Protein AF-A0A954A970-F1 (afdb_monomer_lite)

Structure (mmCIF, N/CA/C/O backbone):
data_AF-A0A954A970-F1
#
_entry.id   AF-A0A954A970-F1
#
loop_
_atom_site.group_PDB
_atom_site.id
_atom_site.type_symbol
_atom_site.label_atom_id
_atom_site.label_alt_id
_atom_site.label_comp_id
_atom_site.label_asym_id
_atom_site.label_entity_id
_atom_site.label_seq_id
_atom_site.pdbx_PDB_ins_code
_atom_site.Cartn_x
_atom_site.Cartn_y
_atom_site.Cartn_z
_atom_site.occupancy
_atom_site.B_iso_or_equiv
_atom_site.auth_seq_id
_atom_site.auth_comp_id
_atom_site.auth_asym_id
_atom_site.auth_atom_id
_atom_site.pdbx_PDB_model_num
ATOM 1 N N . GLU A 1 1 ? -0.155 26.306 13.076 1.00 41.38 1 GLU A N 1
ATOM 2 C CA . GLU A 1 1 ? -0.051 25.748 14.437 1.00 41.38 1 GLU A CA 1
ATOM 3 C C . GLU A 1 1 ? 0.637 24.402 14.359 1.00 41.38 1 GLU A C 1
ATOM 5 O O . GLU A 1 1 ? 0.456 23.705 13.368 1.00 41.38 1 GLU A O 1
ATOM 10 N N . LEU A 1 2 ? 1.502 24.087 15.321 1.00 42.94 2 LEU A N 1
ATOM 11 C CA . LEU A 1 2 ? 2.162 22.786 15.393 1.00 42.94 2 LEU A CA 1
ATOM 12 C C . LEU A 1 2 ? 1.169 21.818 16.047 1.00 42.94 2 LEU A C 1
ATOM 14 O O . LEU A 1 2 ? 1.007 21.846 17.262 1.00 42.94 2 LEU A O 1
ATOM 18 N N . TYR A 1 3 ? 0.468 21.032 15.229 1.00 52.75 3 TYR A N 1
ATOM 19 C CA . TYR A 1 3 ? -0.444 19.979 15.678 1.00 52.75 3 TYR A CA 1
ATOM 20 C C . TYR A 1 3 ? 0.393 18.809 16.207 1.00 52.75 3 TYR A C 1
ATOM 22 O O . TYR A 1 3 ? 0.864 17.967 15.440 1.00 52.75 3 TYR A O 1
ATOM 30 N N . TYR A 1 4 ? 0.670 18.831 17.507 1.00 56.34 4 TYR A N 1
ATOM 31 C CA . TYR A 1 4 ? 1.243 17.717 18.253 1.00 56.34 4 TYR A CA 1
ATOM 32 C C . TYR A 1 4 ? 0.145 17.186 19.164 1.00 56.34 4 TYR A C 1
ATOM 34 O O . TYR A 1 4 ? -0.486 17.993 19.851 1.00 56.34 4 TYR A O 1
ATOM 42 N N . LEU A 1 5 ? -0.084 15.871 19.165 1.00 58.28 5 LEU A N 1
ATOM 43 C CA . LEU A 1 5 ? -1.042 15.275 20.092 1.00 58.28 5 LEU A CA 1
ATOM 44 C C . LEU A 1 5 ? -0.622 15.582 21.531 1.00 58.28 5 LEU A C 1
ATOM 46 O O . LEU A 1 5 ? 0.526 15.306 21.900 1.00 58.28 5 LEU A O 1
ATOM 50 N N . PRO A 1 6 ? -1.511 16.162 22.350 1.00 66.94 6 PRO A N 1
ATOM 51 C CA . PRO A 1 6 ? -1.295 16.249 23.780 1.00 66.94 6 PRO A CA 1
ATOM 52 C C . PRO A 1 6 ? -0.901 14.884 24.376 1.00 66.94 6 PRO A C 1
ATOM 54 O O . PRO A 1 6 ? -1.220 13.842 23.805 1.00 66.94 6 PRO A O 1
ATOM 57 N N . PRO A 1 7 ? -0.191 14.864 25.519 1.00 65.50 7 PRO A N 1
ATOM 58 C CA . PRO A 1 7 ? 0.442 13.658 26.069 1.00 65.50 7 PRO A CA 1
ATOM 59 C C . PRO A 1 7 ? -0.496 12.486 26.373 1.00 65.50 7 PRO A C 1
ATOM 61 O O . PRO A 1 7 ? 0.000 11.392 26.631 1.00 65.50 7 PRO A O 1
ATOM 64 N N . ASP A 1 8 ? -1.805 12.726 26.363 1.00 71.62 8 ASP A N 1
ATOM 65 C CA . ASP A 1 8 ? -2.845 11.798 26.791 1.00 71.62 8 ASP A CA 1
ATOM 66 C C . ASP A 1 8 ? -3.839 11.457 25.648 1.00 71.62 8 ASP A C 1
ATOM 68 O O . ASP A 1 8 ? -4.810 10.734 25.873 1.00 71.62 8 ASP A O 1
ATOM 72 N N . ASP A 1 9 ? -3.606 11.944 24.420 1.00 83.75 9 ASP A N 1
ATOM 73 C CA . ASP A 1 9 ? -4.542 11.791 23.295 1.00 83.75 9 ASP A CA 1
ATOM 74 C C . ASP A 1 9 ? -4.087 10.730 22.293 1.00 83.75 9 ASP A C 1
ATOM 76 O O . ASP A 1 9 ? -2.983 10.781 21.749 1.00 83.75 9 ASP A O 1
ATOM 80 N N . GLU A 1 10 ? -4.964 9.777 21.995 1.00 89.12 10 GLU A N 1
ATOM 81 C CA . GLU A 1 10 ? -4.633 8.599 21.189 1.00 89.12 10 GLU A CA 1
ATOM 82 C C . GLU A 1 10 ? -5.577 8.451 19.992 1.00 89.12 10 GLU A C 1
ATOM 84 O O . GLU A 1 10 ? -6.739 8.868 20.022 1.00 89.12 10 GLU A O 1
ATOM 89 N N . PHE A 1 11 ? -5.084 7.811 18.930 1.00 91.31 11 PHE A N 1
ATOM 90 C CA . PHE A 1 11 ? -5.917 7.357 17.821 1.00 91.31 11 PHE A CA 1
ATOM 91 C C . PHE A 1 11 ? -5.727 5.873 17.563 1.00 91.31 11 PHE A C 1
ATOM 93 O O . PHE A 1 11 ? -4.603 5.397 17.408 1.00 91.31 11 PHE A O 1
ATOM 100 N N . HIS A 1 12 ? -6.839 5.152 17.463 1.00 93.31 12 HIS A N 1
ATOM 101 C CA . HIS A 1 12 ? -6.836 3.735 17.133 1.00 93.31 12 HIS A CA 1
ATOM 102 C C . HIS A 1 12 ? -7.660 3.449 15.887 1.00 93.31 12 HIS A C 1
ATOM 104 O O . HIS A 1 12 ? -8.784 3.933 15.727 1.00 93.31 12 HIS A O 1
ATOM 110 N N . VAL A 1 13 ? -7.117 2.577 15.042 1.00 95.44 13 VAL A N 1
ATOM 111 C CA . VAL A 1 13 ? -7.869 1.883 13.999 1.00 95.44 13 VAL A CA 1
ATOM 112 C C . VAL A 1 13 ? -8.148 0.483 14.506 1.00 95.44 13 VAL A C 1
ATOM 114 O O . VAL A 1 13 ? -7.231 -0.232 14.912 1.00 95.44 13 VAL A O 1
ATOM 117 N N . GLU A 1 14 ? -9.403 0.061 14.463 1.00 97.50 14 GLU A N 1
ATOM 118 C CA . GLU A 1 14 ? -9.790 -1.262 14.932 1.00 97.50 14 GLU A CA 1
ATOM 119 C C . GLU A 1 14 ? -10.725 -1.964 13.953 1.00 97.50 14 GLU A C 1
ATOM 121 O O . GLU A 1 14 ? -11.527 -1.334 13.258 1.00 97.50 14 GLU A O 1
ATOM 126 N N . VAL A 1 15 ? -10.653 -3.294 13.952 1.00 97.94 15 VAL A N 1
ATOM 127 C CA . VAL A 1 15 ? -11.498 -4.173 13.148 1.00 97.94 15 VAL A CA 1
ATOM 128 C C . VAL A 1 15 ? -12.283 -5.137 14.031 1.00 97.94 15 VAL A C 1
ATOM 130 O O . VAL A 1 15 ? -11.770 -5.693 15.001 1.00 97.94 15 VAL A O 1
ATOM 133 N N . SER A 1 16 ? -13.539 -5.367 13.674 1.00 98.25 16 SER A N 1
ATOM 134 C CA . SER A 1 16 ? -14.372 -6.445 14.197 1.00 98.25 16 SER A CA 1
ATOM 135 C C . SER A 1 16 ? -14.757 -7.379 13.060 1.00 98.25 16 SER A C 1
ATOM 137 O O . SER A 1 16 ? -15.014 -6.913 11.956 1.00 98.25 16 SER A O 1
ATOM 139 N N . VAL A 1 17 ? -14.836 -8.682 13.336 1.00 97.56 17 VAL A N 1
ATOM 140 C CA . VAL A 1 17 ? -15.320 -9.710 12.391 1.00 97.56 17 VAL A CA 1
ATOM 141 C C . VAL A 1 17 ? -16.620 -10.375 12.859 1.00 97.56 17 VAL A C 1
ATOM 143 O O . VAL A 1 17 ? -17.047 -11.379 12.289 1.00 97.56 17 VAL A O 1
ATOM 146 N N . ASP A 1 18 ? -17.241 -9.842 13.913 1.00 97.38 18 ASP A N 1
ATOM 147 C CA . ASP A 1 18 ? -18.459 -10.366 14.542 1.00 97.38 18 ASP A CA 1
ATOM 148 C C . ASP A 1 18 ? -19.511 -9.271 14.789 1.00 97.38 18 ASP A C 1
ATOM 150 O O . ASP A 1 18 ? -20.209 -9.252 15.808 1.00 97.38 18 ASP A O 1
ATOM 154 N N . GLY A 1 19 ? -19.612 -8.334 13.844 1.00 97.00 19 GLY A N 1
ATOM 155 C CA . GLY A 1 19 ? -20.652 -7.310 13.838 1.00 97.00 19 GLY A CA 1
ATOM 156 C C . GLY A 1 19 ? -20.429 -6.191 14.856 1.00 97.00 19 GLY A C 1
ATOM 157 O O . GLY A 1 19 ? -21.350 -5.419 15.111 1.00 97.00 19 GLY A O 1
ATOM 158 N N . GLY A 1 20 ? -19.220 -6.070 15.413 1.00 97.50 20 GLY A N 1
ATOM 159 C CA . GLY A 1 20 ? -18.855 -5.057 16.406 1.00 97.50 20 GLY A CA 1
ATOM 160 C C . GLY A 1 20 ? -18.921 -5.537 17.857 1.00 97.50 20 GLY A C 1
ATOM 161 O O . GLY A 1 20 ? -18.882 -4.702 18.761 1.00 97.50 20 GLY A O 1
ATOM 162 N N . THR A 1 21 ? -19.021 -6.849 18.097 1.00 97.00 21 THR A N 1
ATOM 163 C CA . THR A 1 21 ? -19.079 -7.411 19.458 1.00 97.00 21 THR A CA 1
ATOM 164 C C . THR A 1 21 ? -17.692 -7.455 20.098 1.00 97.00 21 THR A C 1
ATOM 166 O O . THR A 1 21 ? -17.529 -7.097 21.265 1.00 97.00 21 THR A O 1
ATOM 169 N N . ARG A 1 22 ? -16.678 -7.870 19.333 1.00 96.88 22 ARG A N 1
ATOM 170 C CA . ARG A 1 22 ? -15.262 -7.833 19.713 1.00 96.88 22 ARG A CA 1
ATOM 171 C C . ARG A 1 22 ? -14.475 -7.033 18.690 1.00 96.88 22 ARG A C 1
ATOM 173 O O . ARG A 1 22 ? -14.759 -7.100 17.495 1.00 96.88 22 ARG A O 1
ATOM 180 N N . TRP A 1 23 ? -13.463 -6.329 19.176 1.00 97.69 23 TRP A N 1
ATOM 181 C CA . TRP A 1 23 ? -12.603 -5.475 18.371 1.00 97.69 23 TRP A CA 1
ATOM 182 C C . TRP A 1 23 ? -11.139 -5.873 18.546 1.00 97.69 23 TRP A C 1
ATOM 184 O O . TRP A 1 23 ? -10.707 -6.242 19.639 1.00 97.69 23 TRP A O 1
ATOM 194 N N . THR A 1 24 ? -10.392 -5.823 17.451 1.00 97.50 24 THR A N 1
ATOM 195 C CA . THR A 1 24 ? -8.955 -6.076 17.377 1.00 97.50 24 THR A CA 1
ATOM 196 C C . THR A 1 24 ? -8.281 -4.826 16.830 1.00 97.50 24 THR A C 1
ATOM 198 O O . THR A 1 24 ? -8.730 -4.271 15.828 1.00 97.50 24 THR A O 1
ATOM 201 N N . VAL A 1 25 ? -7.215 -4.376 17.491 1.00 96.06 25 VAL A N 1
ATOM 202 C CA . VAL A 1 25 ? -6.458 -3.189 17.076 1.00 96.06 25 VAL A CA 1
ATOM 203 C C . VAL A 1 25 ? -5.674 -3.498 15.801 1.00 96.06 25 VAL A C 1
ATOM 205 O O . VAL A 1 25 ? -4.955 -4.493 15.737 1.00 96.06 25 VAL A O 1
ATOM 208 N N . VAL A 1 26 ? -5.832 -2.638 14.796 1.00 95.62 26 VAL A N 1
ATOM 209 C CA . VAL A 1 26 ? -5.064 -2.634 13.542 1.00 95.62 26 VAL A CA 1
ATOM 210 C C . VAL A 1 26 ? -3.873 -1.688 13.666 1.00 95.62 26 VAL A C 1
ATOM 212 O O . VAL A 1 26 ? -2.762 -2.032 13.276 1.00 95.62 26 VAL A O 1
ATOM 215 N N . GLU A 1 27 ? -4.099 -0.511 14.248 1.00 93.12 27 GLU A N 1
ATOM 216 C CA . GLU A 1 27 ? -3.089 0.526 14.432 1.00 93.12 27 GLU A CA 1
ATOM 217 C C . GLU A 1 27 ? -3.370 1.328 15.703 1.00 93.12 27 GLU A C 1
ATOM 219 O O . GLU A 1 27 ? -4.530 1.589 16.026 1.00 93.12 27 GLU A O 1
ATOM 224 N N . SER A 1 28 ? -2.299 1.767 16.367 1.00 92.00 28 SER A N 1
ATOM 225 C CA . SER A 1 28 ? -2.341 2.800 17.402 1.00 92.00 28 SER A CA 1
ATOM 226 C C . SER A 1 28 ? -1.355 3.914 17.063 1.00 92.00 28 SER A C 1
ATOM 228 O O . SER A 1 28 ? -0.173 3.646 16.840 1.00 92.00 28 SER A O 1
ATOM 230 N N . VAL A 1 29 ? -1.831 5.155 17.082 1.00 90.75 29 VAL A N 1
ATOM 231 C CA . VAL A 1 29 ? -1.017 6.371 17.062 1.00 90.75 29 VAL A CA 1
ATOM 232 C C . VAL A 1 29 ? -1.036 6.947 18.469 1.00 90.75 29 VAL A C 1
ATOM 234 O O . VAL A 1 29 ? -2.085 7.350 18.967 1.00 90.75 29 VAL A O 1
ATOM 237 N N . LEU A 1 30 ? 0.130 6.936 19.114 1.00 88.81 30 LEU A N 1
ATOM 238 C CA . LEU A 1 30 ? 0.2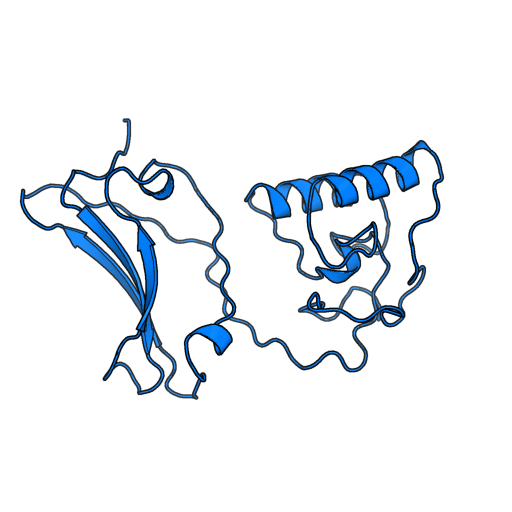93 7.348 20.507 1.00 88.81 30 LEU A CA 1
ATOM 239 C C . LEU A 1 30 ? 1.024 8.695 20.602 1.00 88.81 30 LEU A C 1
ATOM 241 O O . LEU A 1 30 ? 1.840 9.005 19.724 1.00 88.81 30 LEU A O 1
ATOM 245 N N . PRO A 1 31 ? 0.824 9.461 21.683 1.00 85.31 31 PRO A N 1
ATOM 246 C CA . PRO A 1 31 ? 1.554 10.694 21.944 1.00 85.31 31 PRO A CA 1
ATOM 247 C C . PRO A 1 31 ? 3.072 10.528 21.839 1.00 85.31 31 PRO A C 1
ATOM 249 O O . PRO A 1 31 ? 3.666 9.578 22.352 1.00 85.31 31 PRO A O 1
ATOM 252 N N . GLY A 1 32 ? 3.720 11.466 21.150 1.00 82.88 32 GLY A N 1
ATOM 253 C CA . GLY A 1 32 ? 5.175 11.500 20.993 1.00 82.88 32 GLY A CA 1
ATOM 254 C C . GLY A 1 32 ? 5.774 10.466 20.056 1.00 82.88 32 GLY A C 1
ATOM 255 O O . GLY A 1 32 ? 6.990 10.465 19.857 1.00 82.88 32 GLY A O 1
ATOM 256 N N . THR A 1 33 ? 4.942 9.654 19.411 1.00 85.06 33 THR A N 1
ATOM 257 C CA . THR A 1 33 ? 5.365 8.904 18.229 1.00 85.06 33 THR A CA 1
ATOM 258 C C . THR A 1 33 ? 5.557 9.859 17.050 1.00 85.06 33 THR A C 1
ATOM 260 O O . THR A 1 33 ? 4.898 10.903 16.995 1.00 85.06 33 THR A O 1
ATOM 263 N N . PRO A 1 34 ? 6.423 9.546 16.074 1.00 83.62 34 PRO A N 1
ATOM 264 C CA . PRO A 1 34 ? 6.468 10.302 14.832 1.00 83.62 34 PRO A CA 1
ATOM 265 C C . PRO A 1 34 ? 5.076 10.455 14.222 1.00 83.62 34 PRO A C 1
ATOM 267 O O . PRO A 1 34 ? 4.764 11.526 13.733 1.00 83.62 34 PRO A O 1
ATOM 270 N N . GLU A 1 35 ? 4.235 9.427 14.282 1.00 84.88 35 GLU A N 1
ATOM 271 C CA . GLU A 1 35 ? 2.879 9.367 13.725 1.00 84.88 35 GLU A CA 1
ATOM 272 C C . GLU A 1 35 ? 1.917 10.377 14.359 1.00 84.88 35 GLU A C 1
ATOM 274 O O . GLU A 1 35 ? 0.948 10.769 13.720 1.00 84.88 35 GLU A O 1
ATOM 279 N N . SER A 1 36 ? 2.215 10.848 15.572 1.00 84.62 36 SER A N 1
ATOM 280 C CA . SER A 1 36 ? 1.449 11.891 16.265 1.00 84.62 36 SER A CA 1
ATOM 281 C C . SER A 1 36 ? 1.760 13.324 15.815 1.00 84.62 36 SER A C 1
ATOM 283 O O . SER A 1 36 ? 1.201 14.277 16.363 1.00 84.62 36 SER A O 1
ATOM 285 N N . THR A 1 37 ? 2.667 13.510 14.848 1.00 80.94 37 THR A N 1
ATOM 286 C CA . THR A 1 37 ? 2.950 14.826 14.264 1.00 80.94 37 THR A CA 1
ATOM 287 C C . THR A 1 37 ? 2.116 15.053 13.008 1.00 80.94 37 THR A C 1
ATOM 289 O O . THR A 1 37 ? 1.969 14.153 12.179 1.00 80.94 37 THR A O 1
ATOM 292 N N . GLY A 1 38 ? 1.580 16.270 12.861 1.00 79.75 38 GLY A N 1
ATOM 293 C CA . GLY A 1 38 ? 0.738 16.632 11.721 1.00 79.75 38 GLY A CA 1
ATOM 294 C C . GLY A 1 38 ? 1.351 16.287 10.356 1.00 79.75 38 GLY A C 1
ATOM 295 O O . GLY A 1 38 ? 2.552 16.447 10.132 1.00 79.75 38 GLY A O 1
ATOM 296 N N . GLY A 1 39 ? 0.499 15.836 9.438 1.00 84.25 39 GLY A N 1
ATOM 297 C CA . GLY A 1 39 ? 0.863 15.422 8.085 1.00 84.25 39 GLY A CA 1
ATOM 298 C C . GLY A 1 39 ? 0.050 14.208 7.640 1.00 84.25 39 GL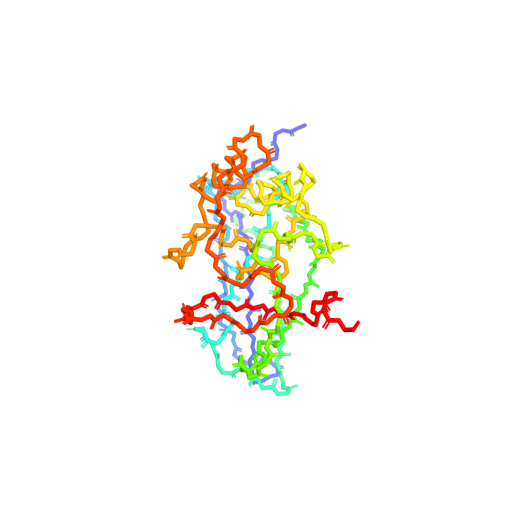Y A C 1
ATOM 299 O O . GLY A 1 39 ? -0.350 13.390 8.464 1.00 84.25 39 GLY A O 1
ATOM 300 N N . TRP A 1 40 ? -0.194 14.092 6.335 1.00 85.00 40 TRP A N 1
ATOM 301 C CA . TRP A 1 40 ? -0.827 12.907 5.757 1.00 85.00 40 TRP A CA 1
ATOM 302 C C . TRP A 1 40 ? 0.188 11.774 5.656 1.00 85.00 40 TRP A C 1
ATOM 304 O O . TRP A 1 40 ? 1.317 11.992 5.217 1.00 85.00 40 TRP A O 1
ATOM 314 N N . ARG A 1 41 ? -0.210 10.576 6.087 1.00 83.25 41 ARG A N 1
ATOM 315 C CA . ARG A 1 41 ? 0.617 9.370 6.028 1.00 83.25 41 ARG A CA 1
ATOM 316 C C . ARG A 1 41 ? -0.236 8.204 5.547 1.00 83.25 41 ARG A C 1
ATOM 318 O O . ARG A 1 41 ? -1.208 7.877 6.230 1.00 83.25 41 ARG A O 1
ATOM 325 N N . PRO A 1 42 ? 0.099 7.559 4.425 1.00 84.88 42 PRO A N 1
ATOM 326 C CA . PRO A 1 42 ? -0.611 6.367 4.001 1.00 84.88 42 PRO A CA 1
ATOM 327 C C . PRO A 1 42 ? -0.271 5.204 4.928 1.00 84.88 42 PRO A C 1
ATOM 329 O O . PRO A 1 42 ? 0.863 5.049 5.389 1.00 84.88 42 PRO A O 1
ATOM 332 N N . ARG A 1 43 ? -1.278 4.375 5.204 1.00 85.38 43 ARG A N 1
ATOM 333 C CA . ARG A 1 43 ? -1.160 3.182 6.045 1.00 85.38 43 ARG A CA 1
ATOM 334 C C . ARG A 1 43 ? -1.798 1.999 5.341 1.00 85.38 43 ARG A C 1
ATOM 336 O O . ARG A 1 43 ? -2.898 2.104 4.804 1.00 85.38 43 ARG A O 1
ATOM 343 N N . ARG A 1 44 ? -1.102 0.862 5.351 1.00 86.12 44 ARG A N 1
ATOM 344 C CA . ARG A 1 44 ? -1.539 -0.371 4.699 1.00 86.12 44 ARG A CA 1
ATOM 345 C C . ARG A 1 44 ? -1.231 -1.565 5.589 1.00 86.12 44 ARG A C 1
ATOM 347 O O . ARG A 1 44 ? -0.128 -1.688 6.111 1.00 86.12 44 ARG A O 1
ATOM 354 N N . PHE A 1 45 ? -2.207 -2.453 5.729 1.00 84.75 45 PHE A N 1
ATOM 355 C CA . PHE A 1 45 ? -2.105 -3.636 6.576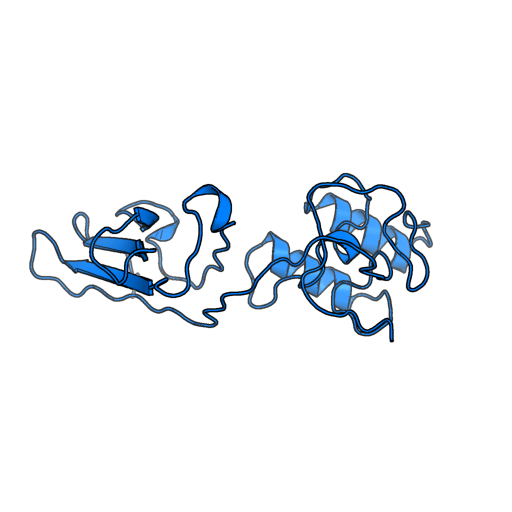 1.00 84.75 45 PHE A CA 1
ATOM 356 C C . PHE A 1 45 ? -2.706 -4.841 5.857 1.00 84.75 45 PHE A C 1
ATOM 358 O O . PHE A 1 45 ? -3.771 -4.740 5.244 1.00 84.75 45 PHE A O 1
ATOM 365 N N . ALA A 1 46 ? -2.059 -5.999 5.965 1.00 84.75 46 ALA A N 1
ATOM 366 C CA . ALA A 1 46 ? -2.661 -7.260 5.552 1.00 84.75 46 ALA A CA 1
ATOM 367 C C . ALA A 1 46 ? -3.690 -7.686 6.607 1.00 84.75 46 ALA A C 1
ATOM 369 O O . ALA A 1 46 ? -3.327 -8.230 7.643 1.00 84.75 46 ALA A O 1
ATOM 370 N N . LEU A 1 47 ? -4.982 -7.443 6.367 1.00 89.00 47 LEU A N 1
ATOM 371 C CA . LEU A 1 47 ? -6.023 -7.712 7.370 1.00 89.00 47 LEU A CA 1
ATOM 372 C C . LEU A 1 47 ? -6.052 -9.179 7.833 1.00 89.00 47 LEU A C 1
ATOM 374 O O . LEU A 1 47 ? -6.321 -9.461 8.999 1.00 89.00 47 LEU A O 1
ATOM 378 N N . SER A 1 48 ? -5.726 -10.097 6.922 1.00 86.50 48 SER A N 1
ATOM 379 C CA . SER A 1 48 ? -5.625 -11.537 7.171 1.00 86.50 48 SER A CA 1
ATOM 380 C C . SER A 1 48 ? -4.541 -11.926 8.182 1.00 86.50 48 SER A C 1
ATOM 382 O O . SER A 1 48 ? -4.632 -13.013 8.750 1.00 86.50 48 SER A O 1
ATOM 384 N N . SER A 1 49 ? -3.540 -11.073 8.436 1.00 87.00 49 SER A N 1
ATOM 385 C CA . SER A 1 49 ? -2.532 -11.321 9.477 1.00 87.00 49 SER A CA 1
ATOM 386 C C . SER A 1 49 ? -3.052 -11.026 10.889 1.00 87.00 49 SER A C 1
ATOM 388 O O . SER A 1 49 ? -2.491 -11.521 11.864 1.00 87.00 49 SER A O 1
ATOM 390 N N . LEU A 1 50 ? -4.136 -10.249 11.000 1.00 91.62 50 LEU A N 1
ATOM 391 C CA . LEU A 1 50 ? -4.727 -9.816 12.267 1.00 91.62 50 LEU A CA 1
ATOM 392 C C . LEU A 1 50 ? -5.998 -10.599 12.604 1.00 91.62 50 LEU A C 1
ATOM 394 O O . LEU A 1 50 ? -6.209 -10.997 13.749 1.00 91.62 50 LEU A O 1
ATOM 398 N N . VAL A 1 51 ? -6.864 -10.802 11.610 1.00 94.06 51 VAL A N 1
ATOM 399 C CA . VAL A 1 51 ? -8.178 -11.435 11.767 1.00 94.06 51 VAL A CA 1
ATOM 400 C C . VAL A 1 51 ? -8.531 -12.265 10.536 1.00 94.06 51 VAL A C 1
ATOM 402 O O . VAL A 1 51 ? -8.002 -12.046 9.453 1.00 94.06 51 VAL A O 1
ATOM 405 N N . SER A 1 52 ? -9.479 -13.195 10.667 1.00 93.94 52 SER A N 1
ATOM 406 C CA . SER A 1 52 ? -10.121 -13.841 9.514 1.00 93.94 52 SER A CA 1
ATOM 407 C C . SER A 1 52 ? -11.380 -13.053 9.128 1.00 93.94 52 SER A C 1
ATOM 409 O O . SER A 1 52 ? -12.357 -13.113 9.880 1.00 93.94 52 SER A O 1
ATOM 411 N N . PRO A 1 53 ? -11.387 -12.298 8.009 1.00 92.75 53 PRO A N 1
ATOM 412 C CA . PRO A 1 53 ? -12.514 -11.435 7.663 1.00 92.75 53 PRO A CA 1
ATOM 413 C C . PRO A 1 53 ? -13.804 -12.226 7.421 1.00 92.75 53 PRO A C 1
ATOM 415 O O . PRO A 1 53 ? -13.784 -13.346 6.908 1.00 92.75 53 PRO A O 1
ATOM 418 N N . SER A 1 54 ? -14.939 -11.620 7.759 1.00 93.75 54 SER A N 1
ATOM 419 C CA . SER A 1 54 ? -16.280 -12.189 7.584 1.00 93.75 54 SER A CA 1
ATOM 420 C C . SER A 1 54 ? -17.225 -11.197 6.893 1.00 93.75 54 SER A C 1
ATOM 422 O O . SER A 1 54 ? -16.890 -10.025 6.707 1.00 93.75 54 SER A O 1
ATOM 424 N N . ALA A 1 55 ? -18.436 -11.639 6.545 1.00 95.38 55 ALA A N 1
ATOM 425 C CA . ALA A 1 55 ? -19.490 -10.741 6.058 1.00 95.38 55 ALA A CA 1
ATOM 426 C C . ALA A 1 55 ? -19.920 -9.680 7.097 1.00 95.38 55 ALA A C 1
ATOM 428 O O . ALA A 1 55 ? -20.503 -8.667 6.730 1.00 95.38 55 ALA A O 1
ATOM 429 N N . GLU A 1 56 ? -19.588 -9.884 8.375 1.00 96.88 56 GLU A N 1
ATOM 430 C CA . GLU A 1 56 ? -19.880 -8.973 9.487 1.00 96.88 56 GLU A CA 1
ATOM 431 C C . GLU A 1 56 ? -18.684 -8.070 9.835 1.00 96.88 56 GLU A C 1
ATOM 433 O O . GLU A 1 56 ? -18.610 -7.527 10.943 1.00 96.88 56 GLU A O 1
ATOM 438 N N . THR A 1 57 ? -17.717 -7.935 8.917 1.00 96.12 57 THR A N 1
ATOM 439 C CA . THR A 1 57 ? -16.516 -7.126 9.149 1.00 96.12 57 THR A CA 1
ATOM 440 C C . THR A 1 57 ? -16.883 -5.648 9.275 1.00 96.12 57 THR A C 1
ATOM 442 O O . THR A 1 57 ? -17.567 -5.091 8.417 1.00 96.12 57 THR A O 1
ATOM 445 N N . ARG A 1 58 ? -16.417 -4.997 10.343 1.00 97.44 58 ARG A N 1
ATOM 446 C CA . ARG A 1 58 ? -16.609 -3.565 10.609 1.00 97.44 58 ARG A CA 1
ATOM 447 C C . ARG A 1 58 ? -15.287 -2.931 11.004 1.00 97.44 58 ARG A C 1
ATOM 449 O O . ARG A 1 58 ? -14.508 -3.546 11.724 1.00 97.44 58 ARG A O 1
ATOM 456 N N . PHE A 1 59 ? -15.089 -1.687 10.591 1.00 97.00 59 PHE A N 1
ATOM 457 C CA . PHE A 1 59 ? -13.977 -0.853 11.032 1.00 97.00 59 PHE A CA 1
ATOM 458 C C . PHE A 1 59 ? -14.495 0.264 11.928 1.00 97.00 59 PHE A C 1
ATOM 460 O O . PHE A 1 59 ? -15.610 0.758 11.730 1.00 97.00 59 PHE A O 1
ATOM 467 N N . ARG A 1 60 ? -13.683 0.668 12.903 1.00 96.12 60 ARG A N 1
ATOM 468 C CA . ARG A 1 60 ? -13.890 1.912 13.640 1.00 96.12 60 ARG A CA 1
ATOM 469 C C . ARG A 1 60 ? -12.576 2.657 13.791 1.00 96.12 60 ARG A C 1
ATOM 471 O O . ARG A 1 60 ? -11.518 2.048 13.931 1.00 96.12 60 ARG A O 1
ATOM 478 N N . PHE A 1 61 ? -12.701 3.973 13.789 1.00 94.56 61 PHE A N 1
ATOM 479 C CA . PHE A 1 61 ? -11.616 4.920 13.965 1.00 94.56 61 PHE A CA 1
ATOM 480 C C . PHE A 1 61 ? -11.920 5.706 15.229 1.00 94.56 61 PHE A C 1
ATOM 482 O O . PHE A 1 61 ? -12.977 6.335 15.327 1.00 94.56 61 PHE A O 1
ATOM 489 N N . VAL A 1 62 ? -11.052 5.585 16.222 1.00 92.75 62 VAL A N 1
ATOM 490 C CA . VAL A 1 62 ? -11.306 6.071 17.575 1.00 92.75 62 VAL A CA 1
ATOM 491 C C . VAL A 1 62 ? -10.262 7.118 17.898 1.00 92.75 62 VAL A C 1
ATOM 493 O O . VAL A 1 62 ? -9.139 6.778 18.244 1.00 92.75 62 VAL A O 1
ATOM 496 N N . ALA A 1 63 ? -10.649 8.383 17.770 1.00 90.06 63 ALA A N 1
ATOM 497 C CA . ALA A 1 63 ? -9.930 9.493 18.373 1.00 90.06 63 ALA A CA 1
ATOM 498 C C . ALA A 1 63 ? -10.351 9.585 19.842 1.00 90.06 63 ALA A C 1
ATOM 500 O O . ALA A 1 63 ? -11.545 9.707 20.132 1.00 90.06 63 ALA A O 1
ATOM 501 N N . SER A 1 64 ? -9.392 9.483 20.754 1.00 87.31 64 SER A N 1
ATOM 502 C CA . SER A 1 64 ? -9.635 9.494 22.189 1.00 87.31 64 SER A CA 1
ATOM 503 C C . SER A 1 64 ? -8.956 10.701 22.817 1.00 87.31 64 SER A C 1
ATOM 505 O O . SER A 1 64 ? -7.737 10.808 22.775 1.00 87.31 64 SER A O 1
ATOM 507 N N . ASP A 1 65 ? -9.768 11.569 23.415 1.00 85.25 65 ASP A N 1
ATOM 508 C CA . ASP A 1 65 ? -9.328 12.600 24.356 1.00 85.25 65 ASP A CA 1
ATOM 509 C C . ASP A 1 65 ? -9.357 11.973 25.748 1.00 85.25 65 ASP A C 1
ATOM 511 O O . ASP A 1 65 ? -10.434 11.647 26.271 1.00 85.25 65 ASP A O 1
ATOM 515 N N . THR A 1 66 ? -8.182 11.701 26.309 1.00 78.00 66 THR A N 1
ATOM 516 C CA . THR A 1 66 ? -8.087 11.221 27.688 1.00 78.00 66 THR A CA 1
ATOM 517 C C . THR A 1 66 ? -7.313 12.222 28.529 1.00 78.00 66 THR A C 1
ATOM 519 O O . THR A 1 66 ? -6.468 12.955 28.043 1.00 78.00 66 THR A O 1
ATOM 522 N N . GLY A 1 67 ? -7.620 12.304 29.823 1.00 77.25 67 GLY A N 1
ATOM 523 C CA . GLY A 1 67 ? -6.930 13.246 30.702 1.00 77.25 67 GLY A CA 1
ATOM 524 C C . GLY A 1 67 ? -7.473 14.673 30.606 1.00 77.25 67 GLY A C 1
ATOM 525 O O . GLY A 1 67 ? -8.582 14.946 31.080 1.00 77.25 67 GLY A O 1
ATOM 526 N N . PHE A 1 68 ? -6.650 15.614 30.142 1.00 78.56 68 PHE A N 1
ATOM 527 C CA . PHE A 1 68 ? -7.001 17.037 30.145 1.00 78.56 68 PHE A CA 1
ATOM 528 C C . PHE A 1 68 ? -7.980 17.374 29.017 1.00 78.56 68 PHE A C 1
ATOM 530 O O . PHE A 1 68 ? -7.760 16.930 27.906 1.00 78.56 68 PHE A O 1
ATOM 537 N N . PRO A 1 69 ? -8.998 18.226 29.252 1.00 75.12 69 PRO A N 1
ATOM 538 C CA . PRO A 1 69 ? -9.975 18.568 28.222 1.00 75.12 69 PRO A CA 1
ATOM 539 C C . PRO A 1 69 ? -9.324 19.433 27.137 1.00 75.12 69 PRO A C 1
ATOM 541 O O . PRO A 1 69 ? -9.240 20.661 27.276 1.00 75.12 69 PRO A O 1
ATOM 544 N N . THR A 1 70 ? -8.845 18.793 26.075 1.00 81.12 70 THR A N 1
ATOM 545 C CA . THR A 1 70 ? -8.225 19.451 24.925 1.00 81.12 70 THR A CA 1
ATOM 546 C C . THR A 1 70 ? -9.073 19.242 23.665 1.00 81.12 70 THR A C 1
ATOM 548 O O . THR A 1 70 ? -10.247 18.891 23.747 1.00 81.12 70 THR A O 1
ATOM 551 N N . HIS A 1 71 ? -8.541 19.595 22.493 1.00 78.81 71 HIS A N 1
ATOM 552 C CA . HIS A 1 71 ? -9.171 19.252 21.221 1.00 78.81 71 HIS A CA 1
ATOM 553 C C . HIS A 1 71 ? -8.314 18.190 20.551 1.00 78.81 71 HIS A C 1
ATOM 555 O O . HIS A 1 71 ? -7.132 18.423 20.296 1.00 78.81 71 HIS A O 1
ATOM 561 N N . VAL A 1 72 ? -8.942 17.066 20.226 1.00 79.19 72 VAL A N 1
ATOM 562 C CA . VAL A 1 72 ? -8.328 15.984 19.465 1.00 79.19 72 VAL A CA 1
ATOM 563 C C . VAL A 1 72 ? -8.831 16.046 18.031 1.00 79.19 72 VAL A C 1
ATOM 565 O O . VAL A 1 72 ? -10.033 15.946 17.781 1.00 79.19 72 VAL A O 1
ATOM 568 N N . GLU A 1 73 ? -7.909 16.204 17.084 1.00 79.06 73 GLU A N 1
ATOM 569 C CA . GLU A 1 73 ? -8.209 16.257 15.655 1.00 79.06 73 GLU A CA 1
ATOM 570 C C . GLU A 1 73 ? -7.434 15.171 14.910 1.00 79.06 73 GLU A C 1
ATOM 572 O O . GLU A 1 73 ? -6.208 15.103 14.975 1.00 79.06 73 GLU A O 1
ATOM 577 N N . PHE A 1 74 ? -8.162 14.349 14.157 1.00 84.38 74 PHE A N 1
ATOM 578 C CA . PHE A 1 74 ? -7.603 13.397 13.204 1.00 84.38 74 PHE A CA 1
ATOM 579 C C . PHE A 1 74 ? -8.406 13.448 11.912 1.00 84.38 74 PHE A C 1
ATOM 581 O O . PHE A 1 74 ? -9.621 13.658 11.929 1.00 84.38 74 PHE A O 1
ATOM 588 N N . ALA A 1 75 ? -7.722 13.225 10.795 1.00 87.19 75 ALA A N 1
ATOM 589 C CA . ALA A 1 75 ? -8.336 13.132 9.484 1.00 87.19 75 ALA A CA 1
ATOM 590 C C . ALA A 1 75 ? -7.949 11.807 8.829 1.00 87.19 75 ALA A C 1
ATOM 592 O O . ALA A 1 75 ? -6.823 11.331 8.967 1.00 87.19 75 ALA A O 1
ATOM 593 N N . ILE A 1 76 ? -8.912 11.218 8.132 1.00 91.00 76 ILE A N 1
ATOM 594 C CA . ILE A 1 76 ? -8.737 10.020 7.317 1.00 91.00 76 ILE A CA 1
ATOM 595 C C . ILE A 1 76 ? -9.205 10.397 5.923 1.00 91.00 76 ILE A C 1
ATOM 597 O O . ILE A 1 76 ? -10.241 11.049 5.782 1.00 91.00 76 ILE A O 1
ATOM 601 N N . ASP A 1 77 ? -8.457 9.963 4.923 1.00 90.56 77 ASP A N 1
ATOM 602 C CA . ASP A 1 77 ? -8.824 10.086 3.521 1.00 90.56 77 ASP A CA 1
ATOM 603 C C . ASP A 1 77 ? -8.429 8.801 2.783 1.00 90.56 77 ASP A C 1
ATOM 605 O O . ASP A 1 77 ? -7.677 7.986 3.326 1.00 90.56 77 ASP A O 1
ATOM 609 N N . ASP A 1 78 ? -8.987 8.589 1.592 1.00 90.25 78 ASP A N 1
ATOM 610 C CA . ASP A 1 78 ? -8.683 7.456 0.702 1.00 90.25 78 ASP A CA 1
ATOM 611 C C . ASP A 1 78 ? -8.797 6.051 1.343 1.00 90.25 78 ASP A C 1
ATOM 613 O O . ASP A 1 78 ? -8.111 5.094 0.966 1.00 90.25 78 ASP A O 1
ATOM 617 N N . PHE A 1 79 ? -9.714 5.878 2.306 1.00 90.56 79 PHE A N 1
ATOM 618 C CA . PHE A 1 79 ? -9.934 4.577 2.942 1.00 90.56 79 PHE A CA 1
ATOM 619 C C . PHE A 1 79 ? -10.498 3.553 1.953 1.00 90.56 79 PHE A C 1
ATOM 621 O O . PHE A 1 79 ? -11.651 3.637 1.524 1.00 90.56 79 PHE A O 1
ATOM 628 N N . THR A 1 80 ? -9.698 2.528 1.667 1.00 88.75 80 THR A N 1
ATOM 629 C CA . THR A 1 80 ? -10.066 1.439 0.763 1.00 88.75 80 THR A CA 1
ATOM 630 C C . THR A 1 80 ? -9.869 0.094 1.454 1.00 88.75 80 THR A C 1
ATOM 632 O O . THR A 1 80 ? -8.904 -0.114 2.187 1.00 88.75 80 THR A O 1
ATOM 635 N N . VAL A 1 81 ? -10.783 -0.844 1.205 1.00 88.00 81 VAL A N 1
ATOM 636 C CA . VAL A 1 81 ? -10.642 -2.252 1.594 1.00 88.00 81 VAL A CA 1
ATOM 637 C C . VAL A 1 81 ? -10.802 -3.088 0.341 1.00 88.00 81 VAL A C 1
ATOM 639 O O . VAL A 1 81 ? -11.820 -2.999 -0.343 1.00 88.00 81 VAL A O 1
ATOM 642 N N . TRP A 1 82 ? -9.807 -3.915 0.054 1.00 80.88 82 TRP A N 1
ATOM 643 C CA . TRP A 1 82 ? -9.807 -4.791 -1.106 1.00 80.88 82 TRP A CA 1
ATOM 644 C C . TRP A 1 82 ? -9.418 -6.204 -0.699 1.00 80.88 82 TRP A C 1
ATOM 646 O O . TRP A 1 82 ? -8.762 -6.438 0.319 1.00 80.88 82 TRP A O 1
ATOM 656 N N . ARG A 1 83 ? -9.878 -7.164 -1.495 1.00 76.88 83 ARG A N 1
ATOM 657 C CA . ARG A 1 83 ? -9.457 -8.553 -1.388 1.00 76.88 83 ARG A CA 1
ATOM 658 C C . ARG A 1 83 ? -8.265 -8.751 -2.313 1.00 76.88 83 ARG A C 1
ATOM 660 O O . ARG A 1 83 ? -8.297 -8.308 -3.453 1.00 76.88 83 ARG A O 1
ATOM 667 N N . VAL A 1 84 ? -7.269 -9.467 -1.814 1.00 65.75 84 VAL A N 1
ATOM 668 C CA . VAL A 1 84 ? -6.256 -10.108 -2.648 1.00 65.75 84 VAL A CA 1
ATOM 669 C C . VAL A 1 84 ? -6.861 -11.432 -3.101 1.00 65.75 84 VAL A C 1
ATOM 671 O O . VAL A 1 84 ? -7.064 -12.330 -2.278 1.00 65.75 84 VAL A O 1
ATOM 674 N N . GLU A 1 85 ? -7.297 -11.515 -4.354 1.00 61.47 85 GLU A N 1
ATOM 675 C CA . GLU A 1 85 ? -7.644 -12.808 -4.943 1.00 61.47 85 GLU A CA 1
ATOM 676 C C . GLU A 1 85 ? -6.326 -13.506 -5.294 1.00 61.47 85 GLU A C 1
ATOM 678 O O . GLU A 1 85 ? -5.354 -12.856 -5.650 1.00 61.47 85 GLU A O 1
ATOM 683 N N . SER A 1 86 ? -6.227 -14.812 -5.047 1.00 55.31 86 SER A N 1
ATOM 684 C CA . SER A 1 86 ? -4.977 -15.549 -5.257 1.00 55.31 86 SER A CA 1
ATOM 685 C C . SER A 1 86 ? -4.470 -15.376 -6.691 1.00 55.31 86 SER A C 1
ATOM 687 O O . SER A 1 86 ? -5.260 -15.601 -7.608 1.00 55.31 86 SER A O 1
ATOM 689 N N . ALA A 1 87 ? -3.173 -15.075 -6.826 1.00 52.59 87 ALA A N 1
ATOM 690 C CA . ALA A 1 87 ? -2.375 -14.900 -8.042 1.00 52.59 87 ALA A CA 1
ATOM 691 C C . ALA A 1 87 ? -2.443 -16.086 -9.025 1.00 52.59 87 ALA A C 1
ATOM 693 O O . ALA A 1 87 ? -1.491 -16.843 -9.209 1.00 52.59 87 ALA A O 1
ATOM 694 N N . PHE A 1 88 ? -3.591 -16.277 -9.659 1.00 46.88 88 PHE A N 1
ATOM 695 C CA . PHE A 1 88 ? -3.722 -17.134 -10.825 1.00 46.88 88 PHE A CA 1
ATOM 696 C C . PHE A 1 88 ? -4.051 -16.215 -12.004 1.00 46.88 88 PHE A C 1
ATOM 698 O O . PHE A 1 88 ? -5.186 -15.761 -12.130 1.00 46.88 88 PHE A O 1
ATOM 705 N N . ASP A 1 89 ? -3.029 -15.943 -12.821 1.00 57.16 89 ASP A N 1
ATOM 706 C CA . ASP A 1 89 ? -3.024 -15.078 -14.016 1.00 57.16 89 ASP A CA 1
ATOM 707 C C . ASP A 1 89 ? -3.129 -13.562 -13.777 1.00 57.16 89 ASP A C 1
ATOM 709 O O . ASP A 1 89 ? -3.874 -12.854 -14.457 1.00 57.16 89 ASP A O 1
ATOM 713 N N . GLU A 1 90 ? -2.325 -13.024 -12.861 1.00 74.19 90 GLU A N 1
ATOM 714 C CA . GLU A 1 90 ? -2.046 -11.586 -12.871 1.00 74.19 90 GLU A CA 1
ATOM 715 C C . GLU A 1 90 ? -0.900 -11.314 -13.838 1.00 74.19 90 GLU A C 1
ATOM 717 O O . GLU A 1 90 ? 0.273 -11.503 -13.529 1.00 74.19 90 GLU A O 1
ATOM 722 N N . THR A 1 91 ? -1.257 -10.936 -15.061 1.00 87.12 91 THR A N 1
ATOM 723 C CA . THR A 1 91 ? -0.273 -10.504 -16.049 1.00 87.12 91 THR A CA 1
ATOM 724 C C . THR A 1 91 ? 0.105 -9.055 -15.803 1.00 87.12 91 THR A C 1
ATOM 726 O O . THR A 1 91 ? -0.784 -8.232 -15.605 1.00 87.12 91 THR A O 1
ATOM 729 N N . PHE A 1 92 ? 1.376 -8.700 -15.892 1.00 91.12 92 PHE A N 1
ATOM 730 C CA . PHE A 1 92 ? 1.832 -7.311 -15.808 1.00 91.12 92 PHE A CA 1
ATOM 731 C C . PHE A 1 92 ? 3.041 -7.094 -16.719 1.00 91.12 92 PHE A C 1
ATOM 733 O O . PHE A 1 92 ? 3.520 -8.023 -17.370 1.00 91.12 92 PHE A O 1
ATOM 740 N N . VAL A 1 93 ? 3.509 -5.851 -16.795 1.00 93.44 93 VAL A N 1
ATOM 741 C CA . VAL A 1 93 ? 4.800 -5.508 -17.393 1.00 93.44 93 VAL A CA 1
ATOM 742 C C . VAL A 1 93 ? 5.691 -5.007 -16.267 1.00 93.44 93 VAL A C 1
ATOM 744 O O . VAL A 1 93 ? 5.333 -4.050 -15.581 1.00 93.44 93 VAL A O 1
ATOM 747 N N . ARG A 1 94 ? 6.838 -5.654 -16.043 1.00 95.00 94 ARG A N 1
ATOM 748 C CA . ARG A 1 94 ? 7.750 -5.242 -14.975 1.00 95.00 94 ARG A CA 1
ATOM 749 C C . ARG A 1 94 ? 8.263 -3.834 -15.248 1.00 95.00 94 ARG A C 1
ATOM 751 O O . ARG A 1 94 ? 8.794 -3.557 -16.321 1.00 95.00 94 ARG A O 1
ATOM 758 N N . GLY A 1 95 ? 8.105 -2.966 -14.260 1.00 95.44 95 GLY A N 1
ATOM 759 C CA . GLY A 1 95 ? 8.472 -1.559 -14.306 1.00 95.44 95 GLY A CA 1
ATOM 760 C C . GLY A 1 95 ? 7.385 -0.596 -14.795 1.00 95.44 95 GLY A C 1
ATOM 761 O O . GLY A 1 95 ? 7.629 0.607 -14.755 1.00 95.44 95 GLY A O 1
ATOM 762 N N . ASP A 1 96 ? 6.214 -1.082 -15.225 1.00 94.62 96 ASP A N 1
ATOM 763 C CA . ASP A 1 96 ? 5.022 -0.260 -15.504 1.00 94.62 96 ASP A CA 1
ATOM 764 C C . ASP A 1 96 ? 4.223 -0.079 -14.202 1.00 94.62 96 ASP A C 1
ATOM 766 O O . ASP A 1 96 ? 3.299 -0.829 -13.886 1.00 94.62 96 ASP A O 1
ATOM 770 N N . VAL A 1 97 ? 4.665 0.863 -13.372 1.00 93.94 97 VAL A N 1
ATOM 771 C CA . VAL A 1 97 ? 4.204 1.046 -11.989 1.00 93.94 97 VAL A CA 1
ATOM 772 C C . VAL A 1 97 ? 2.851 1.742 -11.939 1.00 93.94 97 VAL A C 1
ATOM 774 O O . VAL A 1 97 ? 2.029 1.436 -11.066 1.00 93.94 97 VAL A O 1
ATOM 777 N N . ASP A 1 98 ? 2.617 2.688 -12.851 1.00 90.75 98 ASP A N 1
ATOM 778 C CA . ASP A 1 98 ? 1.338 3.391 -12.956 1.00 90.75 98 ASP A CA 1
ATOM 779 C C . ASP A 1 98 ? 0.316 2.682 -13.865 1.00 90.75 98 ASP A C 1
ATOM 781 O O . ASP A 1 98 ? -0.855 3.081 -13.895 1.00 90.75 98 ASP A O 1
ATOM 785 N N . LEU A 1 99 ? 0.723 1.556 -14.469 1.00 90.06 99 LEU A N 1
ATOM 786 C CA . LEU A 1 99 ? -0.080 0.670 -15.309 1.00 90.06 99 LEU A CA 1
ATOM 787 C C . LEU A 1 99 ? -0.614 1.375 -16.563 1.00 90.06 99 LEU A C 1
ATOM 789 O O . LEU A 1 99 ? -1.682 1.011 -17.067 1.00 90.06 99 LEU A O 1
ATOM 793 N N . ASP A 1 100 ? 0.092 2.382 -17.080 1.00 89.69 100 ASP A N 1
ATOM 794 C CA . ASP A 1 100 ? -0.288 3.087 -18.308 1.00 89.69 100 ASP A CA 1
ATOM 795 C C . ASP A 1 100 ? 0.167 2.370 -19.596 1.00 89.69 100 ASP A C 1
ATOM 797 O O . ASP A 1 100 ? -0.239 2.748 -20.703 1.00 89.69 100 ASP A O 1
ATOM 801 N N . GLY A 1 101 ? 0.933 1.283 -19.452 1.00 89.19 101 GLY A N 1
ATOM 802 C CA . GLY A 1 101 ? 1.456 0.462 -20.540 1.00 89.19 101 GLY A CA 1
ATOM 803 C C . GLY A 1 101 ? 2.830 0.902 -21.047 1.00 89.19 101 GLY A C 1
ATOM 804 O O . GLY A 1 101 ? 3.314 0.335 -22.033 1.00 89.19 101 GLY A O 1
ATOM 805 N N . SER A 1 102 ? 3.457 1.911 -20.435 1.00 91.81 102 SER A N 1
ATOM 806 C CA . SER A 1 102 ? 4.761 2.444 -20.833 1.00 91.81 102 SER A CA 1
ATOM 807 C C . SER A 1 102 ? 5.689 2.599 -19.634 1.00 91.81 102 SER A C 1
ATOM 809 O O . SER A 1 102 ? 5.391 3.333 -18.713 1.00 91.81 102 SER A O 1
ATOM 811 N N . ILE A 1 103 ? 6.889 2.015 -19.701 1.00 94.81 103 ILE A N 1
ATOM 812 C CA . ILE A 1 103 ? 7.912 2.209 -18.663 1.00 94.81 103 ILE A CA 1
ATOM 813 C C . ILE A 1 103 ? 8.620 3.551 -18.896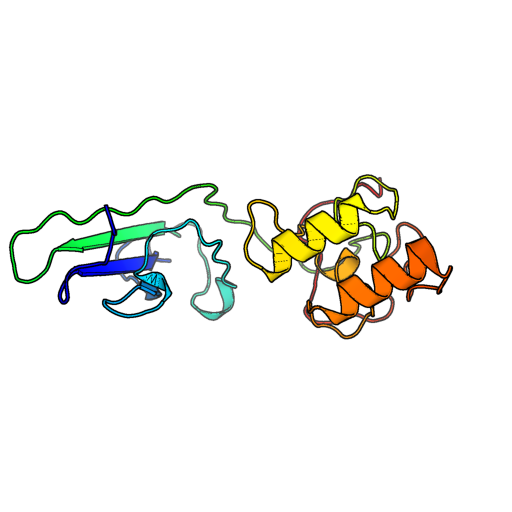 1.00 94.81 103 ILE A C 1
ATOM 815 O O . ILE A 1 103 ? 9.431 3.696 -19.820 1.00 94.81 103 ILE A O 1
ATOM 819 N N . GLN A 1 104 ? 8.320 4.546 -18.069 1.00 96.00 104 GLN A N 1
ATOM 820 C CA . GLN A 1 104 ? 8.776 5.925 -18.207 1.00 96.00 104 GLN A CA 1
ATOM 821 C C . GLN A 1 104 ? 9.066 6.595 -16.849 1.00 96.00 104 GLN A C 1
ATOM 823 O O . GLN A 1 104 ? 9.065 5.991 -15.782 1.00 96.00 104 GLN A O 1
ATOM 828 N N . LEU A 1 105 ? 9.403 7.890 -16.864 1.00 97.12 105 LEU A N 1
ATOM 829 C CA . LEU A 1 105 ? 9.741 8.609 -15.627 1.00 97.12 105 LEU A CA 1
ATOM 830 C C . LEU A 1 105 ? 8.559 8.768 -14.664 1.00 97.12 105 LEU A C 1
ATOM 832 O O . LEU A 1 105 ? 8.790 9.009 -13.479 1.00 97.12 105 LEU A O 1
ATOM 836 N N . THR A 1 106 ? 7.319 8.675 -15.154 1.00 95.62 106 THR A N 1
ATOM 837 C CA . THR A 1 106 ? 6.138 8.734 -14.285 1.00 95.62 106 THR A CA 1
ATOM 838 C C . THR A 1 106 ? 6.089 7.533 -13.355 1.00 95.62 106 THR A C 1
ATOM 840 O O . THR A 1 106 ? 5.793 7.739 -12.183 1.00 95.62 106 THR A O 1
ATOM 843 N N . ASP A 1 107 ? 6.524 6.353 -13.803 1.00 96.00 107 ASP A N 1
ATOM 844 C CA . ASP A 1 107 ? 6.635 5.147 -12.978 1.00 96.00 107 ASP A CA 1
ATOM 845 C C . ASP A 1 107 ? 7.602 5.318 -11.817 1.00 96.00 107 ASP A C 1
ATOM 847 O O . ASP A 1 107 ? 7.289 4.963 -10.684 1.00 96.00 107 ASP A O 1
ATOM 851 N N . VAL A 1 108 ? 8.759 5.943 -12.063 1.00 96.94 108 VAL A N 1
ATOM 852 C CA . VAL A 1 108 ? 9.739 6.232 -11.004 1.00 96.94 108 VAL A CA 1
ATOM 853 C C . VAL A 1 108 ? 9.135 7.161 -9.956 1.00 96.94 108 VAL A C 1
ATOM 855 O O . VAL A 1 108 ? 9.301 6.941 -8.759 1.00 96.94 108 VAL A O 1
ATOM 858 N N . VAL A 1 109 ? 8.429 8.210 -10.386 1.00 94.75 109 VAL A N 1
ATOM 859 C CA . VAL A 1 109 ? 7.766 9.138 -9.460 1.00 94.75 109 VAL A CA 1
ATOM 860 C C . VAL A 1 109 ? 6.673 8.415 -8.675 1.00 94.75 109 VAL A C 1
ATOM 862 O O . VAL A 1 109 ? 6.617 8.556 -7.456 1.00 94.75 109 VAL A O 1
ATOM 865 N N . TYR A 1 110 ? 5.860 7.602 -9.347 1.00 94.06 110 TYR A N 1
ATOM 866 C CA . TYR A 1 110 ? 4.787 6.821 -8.734 1.00 94.06 110 TYR A CA 1
ATOM 867 C C . TYR A 1 110 ? 5.332 5.826 -7.700 1.00 94.06 110 TYR A C 1
ATOM 869 O O . TYR A 1 110 ? 4.805 5.699 -6.592 1.00 94.06 110 TYR A O 1
ATOM 877 N N . PHE A 1 111 ? 6.435 5.156 -8.029 1.00 95.38 111 PHE A N 1
ATOM 878 C CA . PHE A 1 111 ? 7.129 4.246 -7.133 1.00 95.38 111 PHE A CA 1
ATOM 879 C C . PHE A 1 111 ? 7.693 4.966 -5.902 1.00 95.38 111 PHE A C 1
ATOM 881 O O . PHE A 1 111 ? 7.476 4.533 -4.771 1.00 95.38 111 PHE A O 1
ATOM 888 N N . LEU A 1 112 ? 8.363 6.107 -6.088 1.00 94.31 112 LEU A N 1
ATOM 889 C CA . LEU A 1 112 ? 8.893 6.896 -4.973 1.00 94.31 112 LEU A CA 1
ATOM 890 C C . LEU A 1 112 ? 7.774 7.416 -4.061 1.00 94.31 112 LEU A C 1
ATOM 892 O O . LEU A 1 112 ? 7.916 7.378 -2.840 1.00 94.31 112 LEU A O 1
ATOM 896 N N . GLU A 1 113 ? 6.649 7.856 -4.629 1.00 91.62 113 GLU A N 1
ATOM 897 C CA . GLU A 1 113 ? 5.456 8.190 -3.846 1.00 91.62 113 GLU A CA 1
ATOM 898 C C . GLU A 1 113 ? 4.942 6.969 -3.071 1.00 91.62 113 GLU A C 1
ATOM 900 O O . GLU A 1 113 ? 4.584 7.102 -1.905 1.00 91.62 113 GLU A O 1
ATOM 905 N N . THR A 1 114 ? 5.016 5.767 -3.641 1.00 88.00 114 THR A N 1
ATOM 906 C CA . THR A 1 114 ? 4.612 4.531 -2.956 1.00 88.00 114 THR A CA 1
ATOM 907 C C . THR A 1 114 ? 5.472 4.241 -1.725 1.00 88.00 114 THR A C 1
ATOM 909 O O . THR A 1 114 ? 4.934 4.041 -0.636 1.00 88.00 114 THR A O 1
ATOM 912 N N . ILE A 1 115 ? 6.802 4.239 -1.863 1.00 90.44 115 ILE A N 1
ATOM 913 C CA . ILE A 1 115 ? 7.703 3.826 -0.772 1.00 90.44 115 ILE A CA 1
ATOM 914 C C . ILE A 1 115 ? 7.932 4.915 0.287 1.00 90.44 115 ILE A C 1
ATOM 916 O O . ILE A 1 115 ? 8.266 4.601 1.428 1.00 90.44 115 ILE A O 1
ATOM 920 N N . PHE A 1 116 ? 7.731 6.194 -0.055 1.00 87.75 116 PHE A N 1
ATOM 921 C CA . PHE A 1 116 ? 7.864 7.317 0.887 1.00 87.75 116 PHE A CA 1
ATOM 922 C C . PHE A 1 116 ? 6.532 7.829 1.439 1.00 87.75 116 PHE A C 1
ATOM 924 O O . PHE A 1 116 ? 6.511 8.801 2.197 1.00 87.75 116 PHE A O 1
ATOM 931 N N . GLY A 1 117 ? 5.428 7.169 1.101 1.00 81.06 117 GLY A N 1
ATOM 932 C CA . GLY A 1 117 ? 4.116 7.487 1.637 1.00 81.06 117 GLY A CA 1
ATOM 933 C C . GLY A 1 117 ? 3.515 8.791 1.098 1.00 81.06 117 GLY A C 1
ATOM 934 O O . GLY A 1 117 ? 2.971 9.595 1.853 1.00 81.06 117 GLY A O 1
ATOM 935 N N . GLY A 1 118 ? 3.640 9.011 -0.206 1.00 79.81 118 GLY A N 1
ATOM 936 C CA . GLY A 1 118 ? 2.944 10.046 -0.959 1.00 79.81 118 GLY A CA 1
ATOM 937 C C . GLY A 1 118 ? 1.472 9.710 -1.226 1.00 79.81 118 GLY A C 1
ATOM 938 O O . GLY A 1 118 ? 0.911 8.761 -0.685 1.00 79.81 118 GLY A O 1
ATOM 939 N N . ALA A 1 119 ? 0.834 10.521 -2.073 1.00 75.88 119 ALA A N 1
ATOM 940 C CA . ALA A 1 119 ? -0.593 10.397 -2.386 1.00 75.88 119 ALA A CA 1
ATOM 941 C C . ALA A 1 119 ? -0.924 9.228 -3.333 1.00 75.88 119 ALA A C 1
ATOM 943 O O . ALA A 1 119 ? -2.088 8.864 -3.475 1.00 75.88 119 ALA A O 1
ATOM 944 N N . ARG A 1 120 ? 0.078 8.658 -4.012 1.00 78.12 120 ARG A N 1
ATOM 945 C CA . ARG A 1 120 ? -0.085 7.537 -4.944 1.00 78.12 120 ARG A CA 1
ATOM 946 C C . ARG A 1 120 ? 0.584 6.290 -4.386 1.00 78.12 120 ARG A C 1
ATOM 948 O O . ARG A 1 120 ? 1.645 6.374 -3.774 1.00 78.12 120 ARG A O 1
ATOM 955 N N . VAL A 1 121 ? -0.048 5.142 -4.604 1.00 79.44 121 VAL A N 1
ATOM 956 C CA . VAL A 1 121 ? 0.405 3.843 -4.096 1.00 79.44 121 VAL A CA 1
ATOM 957 C C . VAL A 1 121 ? 0.338 2.832 -5.226 1.00 79.44 121 VAL A C 1
ATOM 959 O O . VAL A 1 121 ? -0.723 2.668 -5.828 1.00 79.44 121 VAL A O 1
ATOM 962 N N . ALA A 1 122 ? 1.456 2.160 -5.507 1.00 81.94 122 ALA A N 1
ATOM 963 C CA . ALA A 1 122 ? 1.543 1.133 -6.532 1.00 81.94 122 ALA A CA 1
ATOM 964 C C . ALA A 1 122 ? 0.485 0.057 -6.276 1.00 81.94 122 ALA A C 1
ATOM 966 O O . ALA A 1 122 ? 0.443 -0.608 -5.233 1.00 81.94 122 ALA A 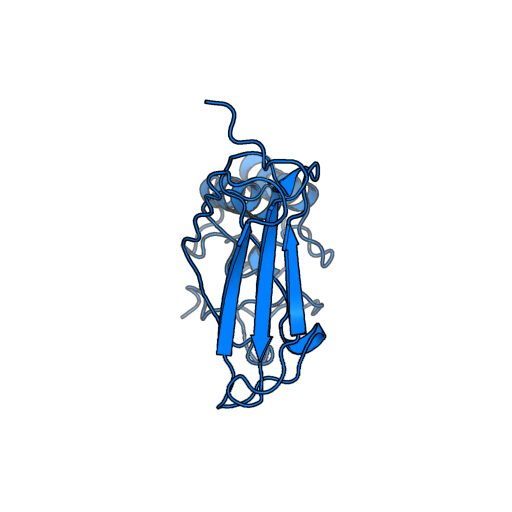O 1
ATOM 967 N N . ILE A 1 123 ? -0.405 -0.073 -7.250 1.00 79.81 123 ILE A N 1
ATOM 968 C CA . ILE A 1 123 ? -1.534 -1.000 -7.217 1.00 79.81 123 ILE A CA 1
ATOM 969 C C . ILE A 1 123 ? -1.065 -2.422 -7.559 1.00 79.81 123 ILE A C 1
ATOM 971 O O . ILE A 1 123 ? -1.677 -3.402 -7.130 1.00 79.81 123 ILE A O 1
ATOM 975 N N . CYS A 1 124 ? 0.041 -2.525 -8.295 1.00 89.19 124 CYS A N 1
ATOM 976 C CA . CYS A 1 124 ? 0.682 -3.762 -8.710 1.00 89.19 124 CYS A CA 1
ATOM 977 C C . CYS A 1 124 ? 2.125 -3.787 -8.181 1.00 89.19 124 CYS A C 1
ATOM 979 O O . CYS A 1 124 ? 3.027 -3.321 -8.872 1.00 89.19 124 CYS A O 1
ATOM 981 N N . PRO A 1 125 ? 2.347 -4.239 -6.931 1.00 91.25 125 PRO A N 1
ATOM 982 C CA . PRO A 1 125 ? 3.683 -4.446 -6.388 1.00 91.25 125 PRO A CA 1
ATOM 983 C C . PRO A 1 125 ? 4.636 -5.219 -7.289 1.00 91.25 125 PRO A C 1
ATOM 985 O O . PRO A 1 125 ? 5.778 -4.804 -7.368 1.00 91.25 125 PRO A O 1
ATOM 988 N N . ASP A 1 126 ? 4.191 -6.251 -8.010 1.00 91.88 126 ASP A N 1
ATOM 989 C CA . ASP A 1 126 ? 5.107 -7.014 -8.879 1.00 91.88 126 ASP A CA 1
ATOM 990 C C . ASP A 1 126 ? 5.618 -6.172 -10.050 1.00 91.88 126 ASP A C 1
ATOM 992 O O . ASP A 1 126 ? 6.770 -6.279 -10.460 1.00 91.88 126 ASP A O 1
ATOM 996 N N . ALA A 1 127 ? 4.786 -5.264 -10.571 1.00 93.38 127 ALA A N 1
ATOM 997 C CA . ALA A 1 127 ? 5.248 -4.294 -11.558 1.00 93.38 127 ALA A CA 1
ATOM 998 C C . ALA A 1 127 ? 6.194 -3.250 -10.943 1.00 93.38 127 ALA A C 1
ATOM 1000 O O . ALA A 1 127 ? 7.049 -2.715 -11.648 1.00 93.38 127 ALA A O 1
ATOM 1001 N N . ALA A 1 128 ? 6.046 -2.962 -9.648 1.00 95.06 128 ALA A N 1
ATOM 1002 C CA . ALA A 1 128 ? 6.862 -2.010 -8.900 1.00 95.06 128 ALA A CA 1
ATOM 1003 C C . ALA A 1 128 ? 8.194 -2.580 -8.391 1.00 95.06 128 ALA A C 1
ATOM 1005 O O . ALA A 1 128 ? 9.134 -1.806 -8.223 1.00 95.06 128 ALA A O 1
ATOM 1006 N N . ASP A 1 129 ? 8.284 -3.893 -8.190 1.00 96.06 129 ASP A N 1
ATOM 1007 C CA . ASP A 1 129 ? 9.515 -4.625 -7.895 1.00 96.06 129 ASP A CA 1
ATOM 1008 C C . ASP A 1 129 ? 10.341 -4.765 -9.181 1.00 96.06 129 ASP A C 1
ATOM 1010 O O . ASP A 1 129 ? 10.314 -5.760 -9.915 1.00 96.06 129 ASP A O 1
ATOM 1014 N N . ALA A 1 130 ? 11.010 -3.671 -9.532 1.00 97.25 130 ALA A N 1
ATOM 1015 C CA . ALA A 1 130 ? 11.719 -3.548 -10.792 1.00 97.25 130 ALA A CA 1
ATOM 1016 C C . ALA A 1 130 ? 13.018 -4.361 -10.807 1.00 97.25 130 ALA A C 1
ATOM 1018 O O . ALA A 1 130 ? 13.521 -4.671 -11.891 1.00 97.25 130 ALA A O 1
ATOM 1019 N N . ASN A 1 131 ? 13.584 -4.676 -9.640 1.00 97.44 131 ASN A N 1
ATOM 1020 C CA . ASN A 1 131 ? 14.783 -5.500 -9.537 1.00 97.44 131 ASN A CA 1
ATOM 1021 C C . ASN A 1 131 ? 14.478 -6.998 -9.294 1.00 97.44 131 ASN A C 1
ATOM 1023 O O . ASN A 1 131 ? 15.407 -7.796 -9.445 1.00 97.44 131 ASN A O 1
ATOM 1027 N N . ASP A 1 132 ? 13.209 -7.351 -9.039 1.00 96.31 132 ASP A N 1
ATOM 1028 C CA . ASP A 1 132 ? 12.693 -8.712 -8.833 1.00 96.31 132 ASP A CA 1
ATOM 1029 C C . ASP A 1 132 ? 13.334 -9.413 -7.622 1.00 96.31 132 ASP A C 1
ATOM 1031 O O . ASP A 1 132 ? 13.778 -10.564 -7.699 1.00 96.31 132 ASP A O 1
ATOM 1035 N N . ASP A 1 133 ? 13.472 -8.681 -6.512 1.00 96.31 133 ASP A N 1
ATOM 1036 C CA . ASP A 1 133 ? 14.045 -9.190 -5.261 1.00 96.31 133 ASP A CA 1
ATOM 1037 C C . ASP A 1 133 ? 13.012 -9.487 -4.159 1.00 96.31 133 ASP A C 1
ATOM 1039 O O . ASP A 1 133 ? 13.376 -9.963 -3.073 1.00 96.31 133 ASP A O 1
ATOM 1043 N N . GLY A 1 134 ? 11.727 -9.285 -4.456 1.00 93.25 134 GLY A N 1
ATOM 1044 C CA . GLY A 1 134 ? 10.594 -9.506 -3.567 1.00 93.25 134 GLY A CA 1
ATOM 1045 C C . GLY A 1 134 ? 10.422 -8.413 -2.515 1.00 93.25 134 GLY A C 1
ATOM 1046 O O . GLY A 1 134 ? 9.690 -8.601 -1.532 1.00 93.25 134 GLY A O 1
ATOM 1047 N N . THR A 1 135 ? 11.114 -7.278 -2.656 1.00 93.81 135 THR A N 1
ATOM 1048 C CA . THR A 1 135 ? 11.016 -6.140 -1.743 1.00 93.81 135 THR A CA 1
ATOM 1049 C C . THR A 1 135 ? 10.862 -4.824 -2.493 1.00 93.81 135 THR A C 1
ATOM 1051 O O . THR A 1 135 ? 11.549 -4.565 -3.462 1.00 93.81 135 THR A O 1
ATOM 1054 N N . LEU A 1 136 ? 9.956 -3.960 -2.018 1.00 94.12 136 LEU A N 1
ATOM 1055 C CA . LEU A 1 136 ? 9.795 -2.616 -2.577 1.00 94.12 136 LEU A CA 1
ATOM 1056 C C . LEU A 1 136 ? 10.674 -1.625 -1.818 1.00 94.12 136 LEU A C 1
ATOM 1058 O O . LEU A 1 136 ? 10.331 -1.207 -0.703 1.00 94.12 136 LEU A O 1
ATOM 1062 N N . ASP A 1 137 ? 11.795 -1.235 -2.415 1.00 95.44 137 ASP A N 1
ATOM 1063 C CA . ASP A 1 137 ? 12.775 -0.352 -1.793 1.00 95.44 137 ASP A CA 1
ATOM 1064 C C . ASP A 1 137 ? 13.488 0.583 -2.808 1.00 95.44 137 ASP A C 1
ATOM 1066 O O . ASP A 1 137 ? 13.210 0.573 -4.008 1.00 95.44 137 ASP A O 1
ATOM 1070 N N . PRO A 1 138 ? 14.378 1.499 -2.376 1.00 97.25 138 PRO A N 1
ATOM 1071 C CA . PRO A 1 138 ? 15.041 2.417 -3.304 1.00 97.25 138 PRO A CA 1
ATOM 1072 C C . PRO A 1 138 ? 15.847 1.757 -4.439 1.00 97.25 138 PRO A C 1
ATOM 1074 O O . PRO A 1 138 ? 16.168 2.448 -5.410 1.00 97.25 138 PRO A O 1
ATOM 1077 N N . ALA A 1 139 ? 16.207 0.475 -4.343 1.00 98.00 139 ALA A N 1
ATOM 1078 C CA . ALA A 1 139 ? 16.885 -0.263 -5.403 1.00 98.00 139 ALA A CA 1
ATOM 1079 C C . ALA A 1 139 ? 15.994 -0.449 -6.642 1.00 98.00 139 ALA A C 1
ATOM 1081 O O . ALA A 1 139 ? 16.514 -0.376 -7.758 1.00 98.00 139 ALA A O 1
ATOM 1082 N N . ASP A 1 140 ? 14.672 -0.540 -6.490 1.00 98.25 140 ASP A N 1
ATOM 1083 C CA . ASP A 1 140 ? 13.743 -0.602 -7.627 1.00 98.25 140 ASP A CA 1
ATOM 1084 C C . ASP A 1 140 ? 13.722 0.706 -8.413 1.00 98.25 140 ASP A C 1
ATOM 1086 O O . ASP A 1 140 ? 13.785 0.716 -9.643 1.00 98.25 140 ASP A O 1
ATOM 1090 N N . ALA A 1 141 ? 13.747 1.844 -7.709 1.00 97.62 141 ALA A N 1
ATOM 1091 C CA . ALA A 1 141 ? 13.873 3.152 -8.350 1.00 97.62 141 ALA A CA 1
ATOM 1092 C C . ALA A 1 141 ? 15.176 3.245 -9.161 1.00 97.62 141 ALA A C 1
ATOM 1094 O O . ALA A 1 141 ? 15.202 3.815 -10.254 1.00 97.62 141 ALA A O 1
ATOM 1095 N N . VAL A 1 142 ? 16.267 2.671 -8.640 1.00 98.31 142 VAL A N 1
ATOM 1096 C CA . VAL A 1 142 ? 17.549 2.596 -9.353 1.00 98.31 142 VAL A CA 1
ATOM 1097 C C . VAL A 1 142 ? 17.440 1.690 -10.580 1.00 98.31 142 VAL A C 1
ATOM 1099 O O . VAL A 1 142 ? 17.940 2.075 -11.638 1.00 98.31 142 VAL A O 1
ATOM 1102 N N . ALA A 1 143 ? 16.776 0.536 -10.476 1.00 98.38 143 ALA A N 1
ATOM 1103 C CA . ALA A 1 143 ? 16.556 -0.377 -11.596 1.00 98.38 143 ALA A CA 1
ATOM 1104 C C . ALA A 1 143 ? 15.734 0.283 -12.718 1.00 98.38 143 ALA A C 1
ATOM 1106 O O . ALA A 1 143 ? 16.162 0.268 -13.875 1.00 98.38 143 ALA A O 1
ATOM 1107 N N . LEU A 1 144 ? 14.636 0.969 -12.380 1.00 98.00 144 LEU A N 1
ATOM 1108 C CA . LEU A 1 144 ? 13.827 1.743 -13.330 1.00 98.00 144 LEU A CA 1
ATOM 1109 C C . LEU A 1 144 ? 14.645 2.839 -14.022 1.00 98.00 144 LEU A C 1
ATOM 1111 O O . LEU A 1 144 ? 14.642 2.958 -15.247 1.00 98.00 144 LEU A O 1
ATOM 1115 N N . LEU A 1 145 ? 15.399 3.634 -13.259 1.00 98.31 145 LEU A N 1
ATOM 1116 C CA . LEU A 1 145 ? 16.236 4.697 -13.822 1.00 98.31 145 LEU A CA 1
ATOM 1117 C C . LEU A 1 145 ? 17.351 4.137 -14.715 1.00 98.31 145 LEU A C 1
ATOM 1119 O O . LEU A 1 145 ? 17.659 4.726 -15.755 1.00 98.31 145 LEU A O 1
ATOM 1123 N N . ALA A 1 146 ? 17.944 3.000 -14.344 1.00 98.38 146 ALA A N 1
ATOM 1124 C CA . ALA A 1 146 ? 18.927 2.305 -15.167 1.00 98.38 146 ALA A CA 1
ATOM 1125 C C . ALA A 1 146 ? 18.299 1.776 -16.466 1.00 98.38 146 ALA A C 1
ATOM 1127 O O . ALA A 1 146 ? 18.920 1.871 -17.526 1.00 98.38 146 ALA A O 1
ATOM 1128 N N . HIS A 1 147 ? 17.061 1.283 -16.420 1.00 97.56 147 HIS A N 1
ATOM 1129 C CA . HIS A 1 147 ? 16.320 0.898 -17.617 1.00 97.56 147 HIS A CA 1
ATOM 1130 C C . HIS A 1 147 ? 16.080 2.098 -18.543 1.00 97.56 147 HIS A C 1
ATOM 1132 O O . HIS A 1 147 ? 16.482 2.075 -19.708 1.00 97.56 147 HIS A O 1
ATOM 1138 N N . ILE A 1 148 ? 15.529 3.186 -17.999 1.00 97.25 148 ILE A N 1
ATOM 1139 C CA . ILE A 1 148 ? 15.137 4.387 -18.750 1.00 97.25 148 ILE A CA 1
ATOM 1140 C C . ILE A 1 148 ? 16.347 5.107 -19.364 1.00 97.25 148 ILE A C 1
ATOM 1142 O O . ILE A 1 148 ? 16.313 5.497 -20.531 1.00 97.25 148 ILE A O 1
ATOM 1146 N N .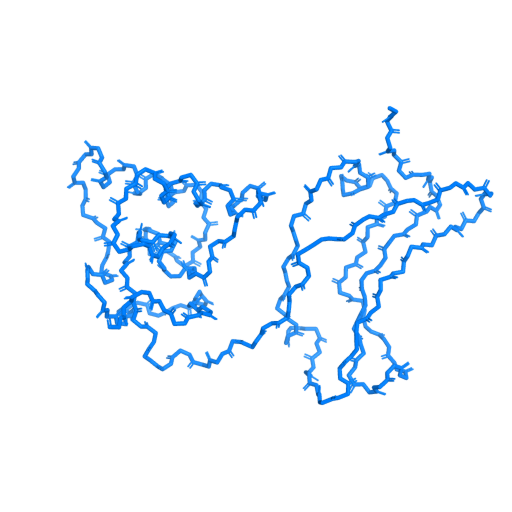 PHE A 1 149 ? 17.424 5.307 -18.597 1.00 97.94 149 PHE A N 1
ATOM 1147 C CA . PHE A 1 149 ? 18.550 6.151 -19.022 1.00 97.94 149 PHE A CA 1
ATOM 1148 C C . PHE A 1 149 ? 19.785 5.386 -19.486 1.00 97.94 149 PHE A C 1
ATOM 1150 O O . PHE A 1 149 ? 20.583 5.936 -20.248 1.00 97.94 149 PHE A O 1
ATOM 1157 N N . ALA A 1 150 ? 19.974 4.150 -19.022 1.00 97.38 150 ALA A N 1
ATOM 1158 C CA . ALA A 1 150 ? 21.150 3.341 -19.338 1.00 97.38 150 ALA A CA 1
ATOM 1159 C C . ALA A 1 150 ? 20.820 2.120 -20.209 1.00 97.38 150 ALA A C 1
ATOM 1161 O O . ALA A 1 150 ? 21.722 1.340 -20.516 1.00 97.38 150 ALA A O 1
ATOM 1162 N N . SER A 1 151 ? 19.552 1.954 -20.610 1.00 94.56 151 SER A N 1
ATOM 1163 C CA . SER A 1 151 ? 19.068 0.793 -21.366 1.00 94.56 151 SER A CA 1
ATOM 1164 C C . SER A 1 151 ? 19.396 -0.541 -20.683 1.00 94.56 151 SER A C 1
ATOM 1166 O O . SER A 1 151 ? 19.611 -1.550 -21.357 1.00 94.56 151 SER A O 1
ATOM 1168 N N . ALA A 1 152 ? 19.465 -0.549 -19.347 1.00 97.12 152 ALA A N 1
ATOM 1169 C CA . ALA A 1 152 ? 19.583 -1.785 -18.586 1.00 97.12 152 ALA A CA 1
ATOM 1170 C C . ALA A 1 152 ? 18.315 -2.627 -18.787 1.00 97.12 152 ALA A C 1
ATOM 1172 O O . ALA A 1 152 ? 17.207 -2.098 -18.820 1.00 97.12 152 ALA A O 1
ATOM 1173 N N . ALA A 1 153 ? 18.459 -3.940 -18.946 1.00 96.44 153 ALA A N 1
ATOM 1174 C CA . ALA A 1 153 ? 17.300 -4.820 -19.008 1.00 96.44 153 ALA A CA 1
ATOM 1175 C C . ALA A 1 153 ? 16.735 -5.016 -17.597 1.00 96.44 153 ALA A C 1
ATOM 1177 O O . ALA A 1 153 ? 17.500 -5.303 -16.676 1.00 96.44 153 ALA A O 1
ATOM 1178 N N . LEU A 1 154 ? 15.417 -4.887 -17.450 1.00 97.00 154 LEU A N 1
ATOM 1179 C CA . LEU A 1 154 ? 14.722 -5.355 -16.253 1.00 97.00 154 LEU A CA 1
ATOM 1180 C C . LEU A 1 154 ? 14.599 -6.895 -16.289 1.00 97.00 154 LEU A C 1
ATOM 1182 O O . LEU A 1 154 ? 14.791 -7.511 -17.347 1.00 97.00 154 LEU A O 1
ATOM 1186 N N . PRO A 1 155 ? 14.312 -7.549 -15.159 1.00 96.88 155 PRO A N 1
ATOM 1187 C CA . PRO A 1 155 ? 13.834 -8.927 -15.144 1.00 96.88 155 PRO A CA 1
ATOM 1188 C C . PRO A 1 155 ? 12.483 -9.065 -15.884 1.00 96.88 155 PRO A C 1
ATOM 1190 O O . PRO A 1 155 ? 11.761 -8.078 -16.041 1.00 96.88 155 PRO A O 1
ATOM 1193 N N . PRO A 1 156 ? 12.128 -10.256 -16.400 1.00 93.88 156 PRO A N 1
ATOM 1194 C CA . PRO A 1 156 ? 10.792 -10.504 -16.953 1.00 93.88 156 PRO A CA 1
ATOM 1195 C C . PRO A 1 156 ? 9.710 -10.384 -15.857 1.00 93.88 156 PRO A C 1
ATOM 1197 O O . PRO A 1 156 ? 10.038 -10.574 -14.689 1.00 93.88 156 PRO A O 1
ATOM 1200 N N . PRO A 1 157 ? 8.435 -10.118 -16.190 1.00 92.19 157 PRO A N 1
ATOM 1201 C CA . PRO A 1 157 ? 7.843 -10.122 -17.531 1.00 92.19 157 PRO A CA 1
ATOM 1202 C C . PRO A 1 157 ? 8.007 -8.798 -18.312 1.00 92.19 157 PRO A C 1
ATOM 1204 O O . PRO A 1 157 ? 7.775 -7.710 -17.799 1.00 92.19 157 PRO A O 1
ATOM 1207 N N . TYR A 1 158 ? 8.394 -8.892 -19.594 1.00 90.38 158 TYR A N 1
ATOM 1208 C CA . TYR A 1 158 ? 8.597 -7.737 -20.506 1.00 90.38 158 TYR A CA 1
ATOM 1209 C C . TYR A 1 158 ? 7.335 -7.280 -21.234 1.00 90.38 158 TYR A C 1
ATOM 1211 O O . TYR A 1 158 ? 7.267 -6.202 -21.818 1.00 90.38 158 TYR A O 1
ATOM 1219 N N . THR A 1 159 ? 6.379 -8.185 -21.293 1.00 89.25 159 THR A N 1
ATOM 1220 C CA . THR A 1 159 ? 5.061 -8.034 -21.882 1.00 89.25 159 THR A CA 1
ATOM 1221 C C . THR A 1 159 ? 4.091 -8.571 -20.861 1.00 89.25 159 THR A C 1
ATOM 1223 O O . THR A 1 159 ? 4.506 -9.351 -20.017 1.00 89.25 159 THR A O 1
ATOM 1226 N N . CYS A 1 160 ? 2.821 -8.229 -21.007 1.00 87.94 160 CYS A N 1
ATOM 1227 C CA . CYS A 1 160 ? 1.730 -8.769 -20.214 1.00 87.94 160 CYS A CA 1
ATOM 1228 C C . CYS A 1 160 ? 1.784 -10.295 -20.078 1.00 87.94 160 CYS A C 1
ATOM 1230 O O . CYS A 1 160 ? 1.294 -11.024 -20.941 1.00 87.94 160 CYS A O 1
ATOM 1232 N N . ASP A 1 161 ? 2.400 -10.746 -18.994 1.00 89.00 161 ASP A N 1
ATOM 1233 C CA . ASP A 1 161 ? 2.629 -12.144 -18.661 1.00 89.00 161 ASP A CA 1
ATOM 1234 C C . ASP A 1 161 ? 2.742 -12.270 -17.141 1.00 89.00 161 ASP A C 1
ATOM 1236 O O . ASP A 1 161 ? 2.863 -11.267 -16.431 1.00 89.00 161 ASP A O 1
ATOM 1240 N N . VAL A 1 162 ? 2.642 -13.496 -16.651 1.00 88.31 162 VAL A N 1
ATOM 1241 C CA . VAL A 1 162 ? 2.739 -13.805 -15.225 1.00 88.31 162 VAL A CA 1
ATOM 1242 C C . VAL A 1 162 ? 4.165 -13.626 -14.721 1.00 88.31 162 VAL A C 1
ATOM 1244 O O . VAL A 1 162 ? 5.123 -13.743 -15.491 1.00 88.31 162 VAL A O 1
ATOM 1247 N N . ASP A 1 163 ? 4.305 -13.410 -13.414 1.00 89.19 163 ASP A N 1
ATOM 1248 C CA . ASP A 1 163 ? 5.609 -13.397 -12.766 1.00 89.19 163 ASP A CA 1
ATOM 1249 C C . ASP A 1 163 ? 6.316 -14.769 -12.894 1.00 89.19 163 ASP A C 1
ATOM 1251 O O . ASP A 1 163 ? 5.803 -15.783 -12.399 1.00 89.19 163 ASP A O 1
ATOM 1255 N N . PRO A 1 164 ? 7.489 -14.852 -13.552 1.00 90.19 164 PRO A N 1
ATOM 1256 C CA . PRO A 1 164 ? 8.271 -16.084 -13.623 1.00 90.19 164 PRO A CA 1
ATOM 1257 C C . PRO A 1 164 ? 8.936 -16.468 -12.296 1.00 90.19 164 PRO A C 1
ATOM 1259 O O . PRO A 1 164 ? 9.402 -17.607 -12.162 1.00 90.19 164 PRO A O 1
ATOM 1262 N N . THR A 1 165 ? 8.992 -15.544 -11.337 1.00 89.44 165 THR A N 1
ATOM 1263 C CA . THR A 1 165 ? 9.707 -15.645 -10.058 1.00 89.44 165 THR A CA 1
ATOM 1264 C C . THR A 1 165 ? 8.788 -15.359 -8.861 1.00 89.44 165 THR A C 1
ATOM 1266 O O . THR A 1 165 ? 9.142 -14.549 -8.016 1.00 89.44 165 THR A O 1
ATOM 1269 N N . PRO A 1 166 ? 7.670 -16.105 -8.692 1.00 84.69 166 PRO A N 1
ATOM 1270 C CA . PRO A 1 166 ? 6.627 -15.740 -7.736 1.00 84.69 166 PRO A CA 1
ATOM 1271 C C . PRO A 1 166 ? 7.137 -15.561 -6.306 1.00 84.69 166 PRO A C 1
ATOM 1273 O O . PRO A 1 166 ? 7.771 -16.470 -5.748 1.00 84.69 166 PRO A O 1
ATOM 1276 N N . ASP A 1 167 ? 6.746 -14.455 -5.681 1.00 86.50 167 ASP A N 1
ATOM 1277 C CA . ASP A 1 167 ? 7.034 -14.164 -4.282 1.00 86.50 167 ASP A CA 1
ATOM 1278 C C . ASP A 1 167 ? 5.778 -13.745 -3.478 1.00 86.50 167 ASP A C 1
ATOM 1280 O O . ASP A 1 167 ? 4.695 -14.308 -3.661 1.00 86.50 167 ASP A O 1
ATOM 1284 N N . ALA A 1 168 ? 5.942 -12.909 -2.448 1.00 85.88 168 ALA A N 1
ATOM 1285 C CA . ALA A 1 168 ? 4.856 -12.460 -1.573 1.00 85.88 168 ALA A CA 1
ATOM 1286 C C . ALA A 1 168 ? 4.193 -11.154 -2.045 1.00 85.88 168 ALA A C 1
ATOM 1288 O O . ALA A 1 168 ? 3.108 -10.810 -1.556 1.00 85.88 168 ALA A O 1
ATOM 1289 N N . LEU A 1 169 ? 4.854 -10.421 -2.936 1.00 87.25 169 LEU A N 1
ATOM 1290 C CA . LEU A 1 169 ? 4.278 -9.366 -3.740 1.00 87.25 169 LEU A CA 1
ATOM 1291 C C . LEU A 1 169 ? 3.308 -10.010 -4.738 1.00 87.25 169 LEU A C 1
ATOM 1293 O O . LEU A 1 169 ? 3.462 -11.158 -5.150 1.00 87.25 169 LEU A O 1
ATOM 1297 N N . VAL A 1 170 ? 2.206 -9.305 -4.971 1.00 82.88 170 VAL A N 1
ATOM 1298 C CA . VAL A 1 170 ? 1.179 -9.669 -5.947 1.00 82.88 170 VAL A CA 1
ATOM 1299 C C . VAL A 1 170 ? 0.548 -8.383 -6.446 1.00 82.88 170 VAL A C 1
ATOM 1301 O O . VAL A 1 170 ? 0.531 -7.380 -5.718 1.00 82.88 170 VAL A O 1
ATOM 1304 N N . CYS A 1 171 ? -0.045 -8.400 -7.629 1.00 83.31 171 CYS A N 1
ATOM 1305 C CA . CYS A 1 171 ? -0.868 -7.300 -8.094 1.00 83.31 171 CYS A CA 1
ATOM 1306 C C . CYS A 1 171 ? -2.275 -7.371 -7.475 1.00 83.31 171 CYS A C 1
ATOM 1308 O O . CYS A 1 171 ? -2.725 -8.383 -6.955 1.00 83.31 171 CYS A O 1
ATOM 1310 N N . PHE A 1 172 ? -2.958 -6.229 -7.349 1.00 70.75 172 PHE A N 1
ATOM 1311 C CA . PHE A 1 172 ? -4.245 -6.175 -6.623 1.00 70.75 172 PHE A CA 1
ATOM 1312 C C . PHE A 1 172 ? -5.416 -5.708 -7.486 1.00 70.75 172 PHE A C 1
ATOM 1314 O O . PHE A 1 172 ? -6.544 -5.556 -7.002 1.00 70.75 172 PHE A O 1
ATOM 1321 N N . GLN A 1 173 ? -5.163 -5.439 -8.762 1.00 66.69 173 GLN A N 1
ATOM 1322 C CA . GLN A 1 173 ? -6.153 -5.019 -9.744 1.00 66.69 173 GLN A CA 1
ATOM 1323 C C . GLN A 1 173 ? -5.827 -5.670 -11.089 1.00 66.69 173 GLN A C 1
ATOM 1325 O O . GLN A 1 173 ? -4.656 -5.948 -11.355 1.00 66.69 173 GLN A O 1
ATOM 1330 N N . PRO A 1 174 ? -6.833 -5.855 -11.965 1.00 59.31 174 PRO A N 1
ATOM 1331 C CA . PRO A 1 174 ? -6.558 -6.112 -13.369 1.00 59.31 174 PRO A CA 1
ATOM 1332 C C . PRO A 1 174 ? -5.672 -4.983 -13.896 1.00 59.31 174 PRO A C 1
ATOM 1334 O O . PRO A 1 174 ? -6.045 -3.809 -13.849 1.00 59.31 174 PRO A O 1
ATOM 1337 N N . THR A 1 175 ? -4.486 -5.349 -14.350 1.00 66.56 175 THR A N 1
ATOM 1338 C CA . THR A 1 175 ? -3.544 -4.437 -14.990 1.00 66.56 175 THR A CA 1
ATOM 1339 C C . THR A 1 175 ? -4.096 -3.988 -16.346 1.00 66.56 175 THR A C 1
ATOM 1341 O O . THR A 1 175 ? -5.070 -4.543 -16.870 1.00 66.56 175 THR A O 1
ATOM 1344 N N . SER A 1 176 ? -3.470 -2.978 -16.951 1.00 66.38 176 SER A N 1
ATOM 1345 C CA . SER A 1 176 ? -3.759 -2.544 -18.328 1.00 66.38 176 SER A CA 1
ATOM 1346 C C . SER A 1 176 ? -3.482 -3.626 -19.382 1.00 66.38 176 SER A C 1
ATOM 1348 O O . SER A 1 176 ? -3.817 -3.450 -20.553 1.00 66.38 176 SER A O 1
ATOM 1350 N N . CYS A 1 177 ? -2.941 -4.770 -18.962 1.00 72.19 177 CYS A N 1
ATOM 1351 C CA . CYS A 1 177 ? -2.804 -5.989 -19.735 1.00 72.19 177 CYS A CA 1
ATOM 1352 C C . CYS A 1 177 ? -4.156 -6.650 -20.020 1.00 72.19 177 CYS A C 1
ATOM 1354 O O . CYS A 1 177 ? -4.530 -7.656 -19.411 1.00 72.19 177 CYS A O 1
ATOM 1356 N N . ARG A 1 178 ? -4.907 -6.082 -20.966 1.00 55.72 178 ARG A N 1
ATOM 1357 C CA . ARG A 1 178 ? -6.121 -6.687 -21.516 1.00 55.72 178 ARG A CA 1
ATOM 1358 C C . ARG A 1 178 ? -6.314 -6.412 -22.998 1.00 55.72 178 ARG A C 1
ATOM 1360 O O . ARG A 1 178 ? -6.142 -5.249 -23.417 1.00 55.72 178 ARG A O 1
#

pLDDT: mean 86.87, std 11.96, range [41.38, 98.38]

Secondary structure (DSSP, 8-state):
---B--TTEEEEEEEESSTTSS-EEEEEE-TTSGGGBSS-------GGGT----TT-EEEEEEEE-SS---------S---------SS--B-TT-SS-SSS-SHHHHHHHHHHHHT-S---S-HHHH-SS-SS--SHHHHHHHHHHHHH-PPPPSPSSSB--SS--S----S--S--

Foldseek 3Di:
DWQADDQQKKKWKWKDQALPPDIWTPDIDHGPDPSRTDDDFDDDDDVVVGDDHHPSMDMDMDTDDPDDPDDTDDDDPPDDDADDDPPDQQFDAAQCQVLPQDNDVVSLVLLCCQVVGHPHHRQQVRSQQQQLPQDRDVVSSVSSCCCHPVVDDTDDDRAGGGDPNDDPGGHRDRGNRD

Sequence (178 aa):
ELYYLPPDDEFHVEVSVDGGTRWTVVESVLPGTPESTGGWRPRRFALSSLVSPSAETRFRFVASDTGFPTHVEFAIDDFTVWRVESAFDETFVRGDVDLDGSIQLTDVVYFLETIFGGARVAICPDAADANDDGTLDPADAVALLAHIFASAALPPPYTCDVDPTPDALVCFQPTSCR

Radius of gyration: 19.53 Å; chains: 1; bounding box: 42×43×53 Å